Protein AF-A0A2A4VR84-F1 (afdb_monomer_lite)

Structure (mmCIF, N/CA/C/O backbone):
data_AF-A0A2A4VR84-F1
#
_entry.id   AF-A0A2A4VR84-F1
#
loop_
_atom_site.group_PDB
_atom_site.id
_atom_site.type_symbol
_atom_site.label_atom_id
_atom_site.label_alt_id
_atom_site.label_comp_id
_atom_site.label_asym_id
_atom_site.label_entity_id
_atom_site.label_seq_id
_atom_site.pdbx_PDB_ins_code
_atom_site.Cartn_x
_atom_site.Cartn_y
_atom_site.Cartn_z
_atom_site.occupancy
_atom_site.B_iso_or_equiv
_atom_site.auth_seq_id
_atom_site.auth_comp_id
_atom_site.auth_asym_id
_atom_site.auth_atom_id
_atom_site.pdbx_PDB_model_num
ATOM 1 N N . MET A 1 1 ? -17.275 9.830 2.738 1.00 51.41 1 MET A N 1
ATOM 2 C CA . MET A 1 1 ? -16.524 9.609 1.484 1.00 51.41 1 MET A CA 1
ATOM 3 C C . MET A 1 1 ? -17.491 9.666 0.311 1.00 51.41 1 MET A C 1
ATOM 5 O O . MET A 1 1 ? -18.630 9.246 0.475 1.00 51.41 1 MET A O 1
ATOM 9 N N . ARG A 1 2 ? -17.068 10.252 -0.813 1.00 42.50 2 ARG A N 1
ATOM 10 C CA . ARG A 1 2 ? -17.772 10.228 -2.106 1.00 42.50 2 ARG A CA 1
ATOM 11 C C . ARG A 1 2 ? -16.877 9.459 -3.090 1.00 42.50 2 ARG A C 1
ATOM 13 O O . ARG A 1 2 ? -15.668 9.674 -3.005 1.00 42.50 2 ARG A O 1
ATOM 20 N N . PRO A 1 3 ? -17.407 8.624 -4.000 1.00 53.78 3 PRO A N 1
ATOM 21 C CA . PRO A 1 3 ? -18.823 8.333 -4.272 1.00 53.78 3 PRO A CA 1
ATOM 22 C C . PRO A 1 3 ? -19.521 7.546 -3.142 1.00 53.78 3 PRO A C 1
ATOM 24 O O . PRO A 1 3 ? -18.840 6.996 -2.274 1.00 53.78 3 PRO A O 1
ATOM 27 N N . PRO A 1 4 ? -20.870 7.538 -3.091 1.00 61.06 4 PRO A N 1
ATOM 28 C CA . PRO A 1 4 ? -21.608 6.726 -2.132 1.00 61.06 4 PRO A CA 1
ATOM 29 C C . PRO A 1 4 ? -21.369 5.244 -2.426 1.00 61.06 4 PRO A C 1
ATOM 31 O O . PRO A 1 4 ? -21.610 4.768 -3.532 1.00 61.06 4 PRO A O 1
ATOM 34 N N . VAL A 1 5 ? -20.882 4.526 -1.419 1.00 62.12 5 VAL A N 1
ATOM 35 C CA . VAL A 1 5 ? -20.773 3.064 -1.439 1.00 62.12 5 VAL A CA 1
ATOM 36 C C . VAL A 1 5 ? -22.177 2.495 -1.654 1.00 62.12 5 VAL A C 1
ATOM 38 O O . VAL A 1 5 ? -23.128 3.012 -1.059 1.00 62.12 5 VAL A O 1
ATOM 41 N N . PHE A 1 6 ? -22.320 1.462 -2.490 1.00 71.81 6 PHE A N 1
ATOM 42 C CA . PHE A 1 6 ? -23.595 0.765 -2.675 1.00 71.81 6 PHE A CA 1
ATOM 43 C C . PHE A 1 6 ? -24.220 0.459 -1.306 1.00 71.81 6 PHE A C 1
ATOM 45 O O . PHE A 1 6 ? -23.563 -0.089 -0.422 1.00 71.81 6 PHE A O 1
ATOM 52 N N . PHE A 1 7 ? -25.485 0.848 -1.112 1.00 61.84 7 PHE A N 1
ATOM 53 C CA . PHE A 1 7 ? -26.132 0.863 0.208 1.00 61.84 7 PHE A CA 1
ATOM 54 C C . PHE A 1 7 ? -26.114 -0.507 0.915 1.00 61.84 7 PHE A C 1
ATOM 56 O O . PHE A 1 7 ? -26.023 -0.548 2.137 1.00 61.84 7 PHE A O 1
ATOM 63 N N . GLY A 1 8 ? -26.129 -1.615 0.162 1.00 68.25 8 GLY A N 1
ATOM 64 C CA . GLY A 1 8 ? -26.040 -2.980 0.703 1.00 68.25 8 GLY A CA 1
ATOM 65 C C . GLY A 1 8 ? -24.640 -3.416 1.158 1.00 68.25 8 GLY A C 1
ATOM 66 O O . GLY A 1 8 ? -24.511 -4.373 1.913 1.00 68.25 8 GLY A O 1
ATOM 67 N N . GLU A 1 9 ? -23.586 -2.711 0.744 1.00 70.88 9 GLU A N 1
ATOM 68 C CA . GLU A 1 9 ? -22.191 -3.025 1.088 1.00 70.88 9 GLU A CA 1
ATOM 69 C C . GLU A 1 9 ? -21.604 -2.043 2.103 1.00 70.88 9 GLU A C 1
ATOM 71 O O . GLU A 1 9 ? -20.455 -2.190 2.522 1.00 70.88 9 GLU A O 1
ATOM 76 N N . ARG A 1 10 ? -22.393 -1.049 2.527 1.00 75.19 10 ARG A N 1
ATOM 77 C CA . ARG A 1 10 ? -21.931 0.053 3.369 1.00 75.19 10 ARG A CA 1
ATOM 78 C C . ARG A 1 10 ? -21.341 -0.437 4.687 1.00 75.19 10 ARG A C 1
ATOM 80 O O . ARG A 1 10 ? -20.250 -0.006 5.039 1.00 75.19 10 ARG A O 1
ATOM 87 N N . ASP A 1 11 ? -22.009 -1.367 5.365 1.00 76.94 11 ASP A N 1
ATOM 88 C CA . ASP A 1 11 ? -21.564 -1.869 6.671 1.00 76.94 11 ASP A CA 1
ATOM 89 C C . ASP A 1 11 ? -20.307 -2.736 6.556 1.00 76.94 11 ASP A C 1
ATOM 91 O O . ASP A 1 11 ? -19.367 -2.565 7.332 1.00 76.94 11 ASP A O 1
ATOM 95 N N . ARG A 1 12 ? -20.229 -3.606 5.536 1.00 76.94 12 ARG A N 1
ATOM 96 C CA . ARG A 1 12 ? -19.005 -4.373 5.238 1.00 76.94 12 ARG A CA 1
ATOM 97 C C . ARG A 1 12 ? -17.847 -3.445 4.903 1.00 76.94 12 ARG A C 1
ATOM 99 O O . ARG A 1 12 ? -16.756 -3.625 5.425 1.00 76.94 12 ARG A O 1
ATOM 106 N N . PHE A 1 13 ? -18.083 -2.435 4.075 1.00 74.94 13 PHE A N 1
ATOM 107 C CA . PHE A 1 13 ? -17.062 -1.468 3.695 1.00 74.94 13 PHE A CA 1
ATOM 108 C C . PHE A 1 13 ? -16.588 -0.629 4.890 1.00 74.94 13 PHE A C 1
ATOM 110 O O . PHE A 1 13 ? -15.393 -0.400 5.050 1.00 74.94 13 PHE A O 1
ATOM 117 N N . GLN A 1 14 ? -17.504 -0.217 5.770 1.00 77.88 14 GLN A N 1
ATOM 118 C CA . GLN A 1 14 ? -17.185 0.511 7.000 1.00 77.88 14 GLN A CA 1
ATOM 119 C C . GLN A 1 14 ? -16.371 -0.353 7.980 1.00 77.88 14 GLN A C 1
ATOM 121 O O . GLN A 1 14 ? -15.434 0.145 8.602 1.00 77.88 14 GLN A O 1
ATOM 126 N N . LEU A 1 15 ? -16.699 -1.646 8.086 1.00 80.12 15 LEU A N 1
ATOM 127 C CA . LEU A 1 15 ? -15.974 -2.613 8.913 1.00 80.12 15 LEU A CA 1
ATOM 128 C C . LEU A 1 15 ? -14.575 -2.915 8.360 1.00 80.12 15 LEU A C 1
ATOM 130 O O . LEU A 1 15 ? -13.627 -3.051 9.124 1.00 80.12 15 LEU A O 1
ATOM 134 N N . GLU A 1 16 ? -14.421 -3.015 7.040 1.00 76.38 16 GLU A N 1
ATOM 135 C CA . GLU A 1 16 ? -13.096 -3.179 6.437 1.00 76.38 16 GLU A CA 1
ATOM 136 C C . GLU A 1 16 ? -12.257 -1.908 6.615 1.00 76.38 16 GLU A C 1
ATOM 138 O O . GLU A 1 16 ? -11.087 -1.999 6.972 1.00 76.38 16 GLU A O 1
ATOM 143 N N . LEU A 1 17 ? -12.852 -0.717 6.476 1.00 75.81 17 LEU A N 1
ATOM 144 C CA . LEU A 1 17 ? -12.176 0.558 6.739 1.00 75.81 17 LEU A CA 1
ATOM 145 C C . LEU A 1 17 ? -11.678 0.693 8.178 1.00 75.81 17 LEU A C 1
ATOM 147 O O . LEU A 1 17 ? -10.595 1.230 8.387 1.00 75.81 17 LEU A O 1
ATOM 151 N N . SER A 1 18 ? -12.422 0.199 9.169 1.00 76.62 18 SER A N 1
ATOM 152 C CA . SER A 1 18 ? -11.980 0.275 10.567 1.00 76.62 18 SER A CA 1
ATOM 153 C C . SER A 1 18 ? -10.754 -0.598 10.864 1.00 76.62 18 SER A C 1
ATOM 155 O O . SER A 1 18 ? -10.065 -0.364 11.856 1.00 76.62 18 SER A O 1
ATOM 157 N N . ARG A 1 19 ? -10.427 -1.566 9.994 1.00 77.19 19 ARG A N 1
ATOM 158 C CA . ARG A 1 19 ? -9.209 -2.390 10.097 1.00 77.19 19 ARG A CA 1
ATOM 159 C C . ARG A 1 19 ? -7.955 -1.689 9.580 1.00 77.19 19 ARG A C 1
ATOM 161 O O . ARG A 1 19 ? -6.851 -2.163 9.858 1.00 77.19 19 ARG A O 1
ATOM 168 N N . TRP A 1 20 ? -8.107 -0.581 8.855 1.00 78.06 20 TRP A N 1
ATOM 169 C CA . TRP A 1 20 ? -7.005 0.239 8.364 1.00 78.06 20 TRP A CA 1
ATOM 170 C C . TRP A 1 20 ? -6.592 1.258 9.425 1.00 78.06 20 TRP A C 1
ATOM 172 O O . TRP A 1 20 ? -7.087 2.381 9.470 1.00 78.06 20 TRP A O 1
ATOM 182 N N . SER A 1 21 ? -5.665 0.857 10.296 1.00 82.75 21 SER A N 1
ATOM 183 C CA . SER A 1 21 ? -4.998 1.797 11.198 1.00 82.75 21 SER A 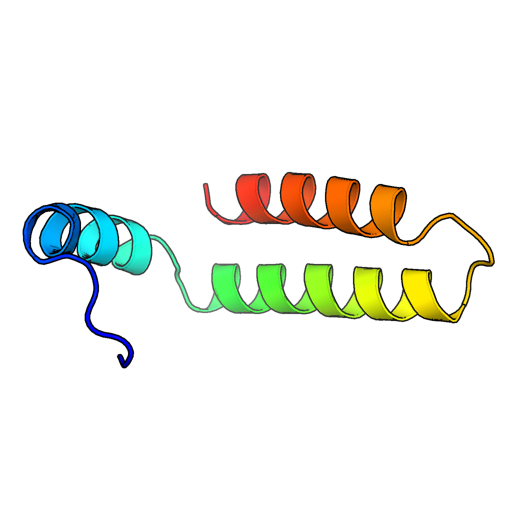CA 1
ATOM 184 C C . SER A 1 21 ? -4.079 2.742 10.419 1.00 82.75 21 SER A C 1
ATOM 186 O O . SER A 1 21 ? -3.639 2.427 9.311 1.00 82.75 21 SER A O 1
ATOM 188 N N . THR A 1 22 ? -3.724 3.880 11.018 1.00 83.69 22 THR A N 1
ATOM 189 C CA . THR A 1 22 ? -2.815 4.867 10.412 1.00 83.69 22 THR A CA 1
ATOM 190 C C . THR A 1 22 ? -1.512 4.232 9.913 1.00 83.69 22 THR A C 1
ATOM 192 O O . THR A 1 22 ? -1.098 4.500 8.792 1.00 83.69 22 THR A O 1
ATOM 195 N N . GLY A 1 23 ? -0.925 3.305 10.680 1.00 84.88 23 GLY A N 1
ATOM 196 C CA . GLY A 1 23 ? 0.297 2.602 10.273 1.00 84.88 23 GLY A CA 1
ATOM 197 C C . GLY A 1 23 ? 0.108 1.656 9.079 1.00 84.88 23 GLY A C 1
ATOM 198 O O . GLY A 1 23 ? 1.007 1.517 8.254 1.00 84.88 23 GLY A O 1
ATOM 199 N N . LYS A 1 24 ? -1.070 1.032 8.926 1.00 85.69 24 LYS A N 1
ATOM 200 C CA . LYS A 1 24 ? -1.381 0.223 7.733 1.00 85.69 24 LYS A CA 1
ATOM 201 C C . LYS A 1 24 ? -1.553 1.095 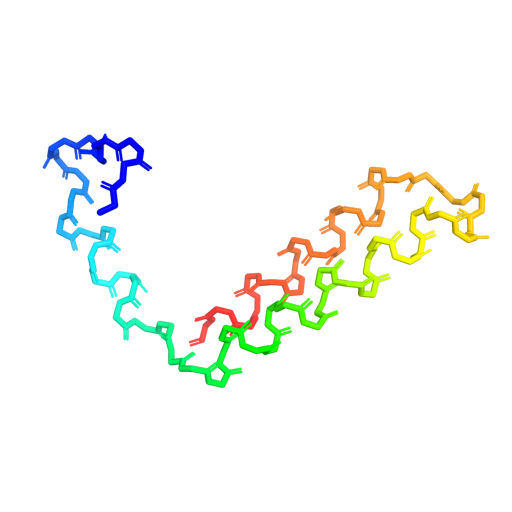6.491 1.00 85.69 24 LYS A C 1
ATOM 203 O O . LYS A 1 24 ? -1.124 0.700 5.409 1.00 85.69 24 LYS A O 1
ATOM 208 N N . ILE A 1 25 ? -2.152 2.276 6.649 1.00 87.12 25 ILE A N 1
ATOM 209 C CA . ILE A 1 25 ? -2.306 3.257 5.566 1.00 87.12 25 ILE A CA 1
ATOM 210 C C . ILE A 1 25 ? -0.936 3.767 5.115 1.00 87.12 25 ILE A C 1
ATOM 212 O O . ILE A 1 25 ? -0.665 3.796 3.919 1.00 87.12 25 ILE A O 1
ATOM 216 N N . GLU A 1 26 ? -0.057 4.102 6.057 1.00 90.25 26 GLU A N 1
ATOM 217 C CA . GLU A 1 26 ? 1.310 4.542 5.768 1.00 90.25 26 GLU A CA 1
ATOM 218 C C . GLU A 1 26 ? 2.100 3.461 5.016 1.00 90.25 26 GLU A C 1
ATOM 220 O O . GLU A 1 26 ? 2.663 3.724 3.955 1.00 90.25 26 GLU A O 1
ATOM 225 N N . LYS A 1 27 ? 2.022 2.202 5.471 1.00 88.56 27 LYS A N 1
ATOM 226 C CA . LYS A 1 27 ? 2.643 1.061 4.781 1.00 88.56 27 LYS A CA 1
ATOM 227 C C . LYS A 1 27 ? 2.098 0.848 3.368 1.00 88.56 27 LYS A C 1
ATOM 229 O O . LYS A 1 27 ? 2.852 0.539 2.448 1.00 88.56 27 LYS A O 1
ATOM 234 N N . ALA A 1 28 ? 0.786 0.974 3.190 1.00 90.00 28 ALA A N 1
ATOM 235 C CA . ALA A 1 28 ? 0.160 0.869 1.879 1.00 90.00 28 ALA A CA 1
ATOM 236 C C . ALA A 1 28 ? 0.606 1.996 0.943 1.00 90.00 28 ALA A C 1
ATOM 238 O O . ALA A 1 28 ? 0.856 1.740 -0.233 1.00 90.00 28 ALA A O 1
ATOM 239 N N . LEU A 1 29 ? 0.754 3.214 1.465 1.00 90.00 29 LEU A N 1
ATOM 240 C CA . LEU A 1 29 ? 1.250 4.351 0.703 1.00 90.00 29 LEU A CA 1
ATOM 241 C C . LEU A 1 29 ? 2.705 4.143 0.259 1.00 90.00 29 LEU A C 1
ATOM 243 O O . LEU A 1 29 ? 3.000 4.354 -0.914 1.00 90.00 29 LEU A O 1
ATOM 247 N N . GLU A 1 30 ? 3.583 3.650 1.139 1.00 92.88 30 GLU A N 1
ATOM 248 C CA . GLU A 1 30 ? 4.964 3.281 0.778 1.00 92.88 30 GLU A CA 1
ATOM 249 C C . GLU A 1 30 ? 5.003 2.279 -0.386 1.00 92.88 30 GLU A C 1
ATOM 251 O O . GLU A 1 30 ? 5.723 2.481 -1.361 1.00 92.88 30 GLU A O 1
ATOM 256 N N . ILE A 1 31 ? 4.191 1.216 -0.313 1.00 90.56 31 ILE A N 1
ATOM 257 C CA . ILE A 1 31 ? 4.122 0.173 -1.351 1.00 90.56 31 ILE A CA 1
ATOM 258 C C . ILE A 1 31 ? 3.694 0.759 -2.702 1.00 90.56 31 ILE A C 1
ATOM 260 O O . ILE A 1 31 ? 4.210 0.347 -3.741 1.00 90.56 31 ILE A O 1
ATOM 264 N N . LEU A 1 32 ? 2.740 1.693 -2.698 1.00 90.25 32 LEU A N 1
ATOM 265 C CA . LEU A 1 32 ? 2.260 2.339 -3.918 1.00 90.25 32 LEU A CA 1
ATOM 266 C C . LEU A 1 32 ? 3.313 3.278 -4.514 1.00 90.25 32 LEU A C 1
ATOM 268 O O . LEU A 1 32 ? 3.502 3.268 -5.728 1.00 90.25 32 LEU A O 1
ATOM 272 N N . ILE A 1 33 ? 4.027 4.036 -3.679 1.00 91.38 33 ILE A N 1
ATOM 273 C CA . ILE A 1 33 ? 5.101 4.934 -4.124 1.00 91.38 33 ILE A CA 1
ATOM 274 C C . ILE A 1 33 ? 6.265 4.137 -4.726 1.00 91.38 33 ILE A C 1
ATOM 276 O O . ILE A 1 33 ? 6.751 4.494 -5.798 1.00 91.38 33 ILE A O 1
ATOM 280 N N . GLU A 1 34 ? 6.681 3.037 -4.087 1.00 89.44 34 GLU A N 1
ATOM 281 C CA . GLU A 1 34 ? 7.693 2.127 -4.645 1.00 89.44 34 GLU A CA 1
ATOM 282 C C . GLU A 1 34 ? 7.259 1.581 -6.010 1.00 89.44 34 GLU A C 1
ATOM 284 O O . GLU A 1 34 ? 8.028 1.617 -6.967 1.00 89.44 34 GLU A O 1
ATOM 289 N N . ALA A 1 35 ? 6.012 1.118 -6.126 1.00 87.75 35 ALA A N 1
ATOM 290 C CA . ALA A 1 35 ? 5.493 0.588 -7.382 1.00 87.75 35 ALA A CA 1
ATOM 291 C C . ALA A 1 35 ? 5.434 1.653 -8.488 1.00 87.75 35 ALA A C 1
ATOM 293 O O . ALA A 1 35 ? 5.742 1.362 -9.642 1.00 87.75 35 ALA A O 1
ATOM 294 N N . GLU A 1 36 ? 5.064 2.892 -8.158 1.00 86.50 36 GLU A N 1
ATOM 295 C CA . GLU A 1 36 ? 5.060 3.997 -9.118 1.00 86.50 36 GLU A CA 1
ATOM 296 C C . GLU A 1 36 ? 6.476 4.348 -9.590 1.00 86.50 36 GLU A C 1
ATOM 298 O O . GLU A 1 36 ? 6.685 4.590 -10.782 1.00 86.50 36 GLU A O 1
ATOM 303 N N . LEU A 1 37 ? 7.450 4.343 -8.677 1.00 87.62 37 LEU A N 1
ATOM 304 C CA . LEU A 1 37 ? 8.855 4.534 -9.015 1.00 87.62 37 LEU A CA 1
ATOM 305 C C . LEU A 1 37 ? 9.342 3.415 -9.944 1.00 87.62 37 LEU A C 1
ATOM 307 O O . LEU A 1 37 ? 9.921 3.700 -10.994 1.00 87.62 37 LEU A O 1
ATOM 311 N N . ASP A 1 38 ? 9.040 2.157 -9.625 1.00 83.38 38 ASP A N 1
ATOM 312 C CA . ASP A 1 38 ? 9.418 0.999 -10.439 1.00 83.38 38 ASP A CA 1
ATOM 313 C C . ASP A 1 38 ? 8.807 1.073 -11.846 1.00 83.38 38 ASP A C 1
ATOM 315 O O . ASP A 1 38 ? 9.507 0.843 -12.836 1.00 83.38 38 ASP A O 1
ATOM 319 N N . CYS A 1 39 ? 7.534 1.466 -11.964 1.00 81.06 39 CYS A N 1
ATOM 320 C CA . CYS A 1 39 ? 6.851 1.646 -13.252 1.00 81.06 39 CYS A CA 1
ATOM 321 C C . CYS A 1 39 ? 7.516 2.705 -14.143 1.00 81.06 39 CYS A C 1
ATOM 323 O O . CYS A 1 39 ? 7.399 2.638 -15.364 1.00 81.06 39 CYS A O 1
ATOM 325 N N . LYS A 1 40 ? 8.183 3.700 -13.546 1.00 78.25 40 LYS A N 1
ATOM 326 C CA . LYS A 1 40 ? 8.827 4.806 -14.272 1.00 78.25 40 LYS A CA 1
ATOM 327 C C . LYS A 1 40 ? 10.309 4.565 -14.553 1.00 78.25 40 LYS A C 1
ATOM 329 O O . LYS A 1 40 ? 10.852 5.186 -15.462 1.00 78.25 40 LYS A O 1
ATOM 334 N N . THR A 1 41 ? 10.962 3.704 -13.774 1.00 74.19 41 THR A N 1
ATOM 335 C CA . THR A 1 41 ? 12.431 3.577 -13.775 1.00 74.19 41 THR A CA 1
ATOM 336 C C . THR A 1 41 ? 12.904 2.286 -14.429 1.00 74.19 41 THR A C 1
ATOM 338 O O . THR A 1 41 ? 13.907 2.263 -15.139 1.00 74.19 41 THR A O 1
ATOM 341 N N . THR A 1 42 ? 12.171 1.198 -14.215 1.00 61.38 42 THR A N 1
ATOM 342 C CA . THR A 1 42 ? 12.454 -0.086 -14.847 1.00 61.38 42 THR A CA 1
ATOM 343 C C . THR A 1 42 ? 11.618 -0.179 -16.111 1.00 61.38 42 THR A C 1
ATOM 345 O O . THR A 1 42 ? 10.400 -0.106 -16.031 1.00 61.38 42 THR A O 1
ATOM 348 N N . GLY A 1 43 ? 12.229 -0.415 -17.275 1.00 66.38 43 GLY A N 1
ATOM 349 C CA . GLY A 1 43 ? 11.519 -0.754 -18.524 1.00 66.38 43 GLY A CA 1
ATOM 350 C C . GLY A 1 43 ? 10.748 -2.086 -18.468 1.00 66.38 43 GLY A C 1
ATOM 351 O O . GLY A 1 43 ? 10.538 -2.726 -19.494 1.00 66.38 43 GLY A O 1
ATOM 352 N N . ASN A 1 44 ? 10.387 -2.531 -17.262 1.00 70.38 44 ASN A N 1
ATOM 353 C CA . ASN A 1 44 ? 9.575 -3.692 -16.974 1.00 70.38 44 ASN A CA 1
ATOM 354 C C . ASN A 1 44 ? 8.098 -3.389 -17.264 1.00 70.38 44 ASN A C 1
ATOM 356 O O . ASN A 1 44 ? 7.664 -2.240 -17.155 1.00 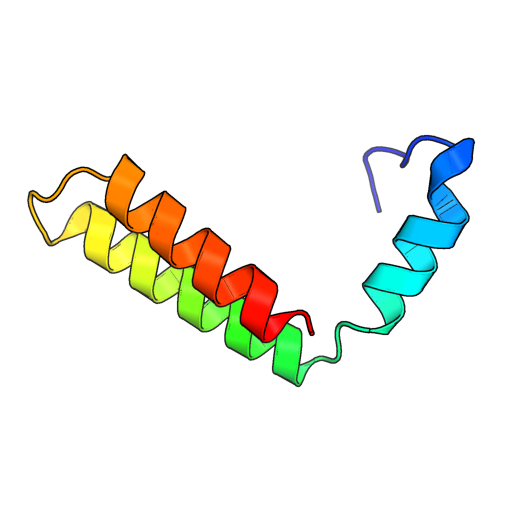70.38 44 ASN A O 1
ATOM 360 N N . PRO A 1 45 ? 7.298 -4.421 -17.565 1.00 81.19 45 PRO A N 1
ATOM 361 C CA . PRO A 1 45 ? 5.875 -4.250 -17.814 1.00 81.19 45 PRO A CA 1
ATOM 362 C C . PRO A 1 45 ? 5.154 -3.696 -16.569 1.00 81.19 45 PRO A C 1
ATOM 364 O O . PRO A 1 45 ? 5.191 -4.294 -15.486 1.00 81.19 45 PRO A O 1
ATOM 367 N N . ALA A 1 46 ? 4.517 -2.530 -16.711 1.00 80.31 46 ALA A N 1
ATOM 368 C CA . ALA A 1 46 ? 3.841 -1.825 -15.617 1.00 80.31 46 ALA A CA 1
ATOM 369 C C . ALA A 1 46 ? 2.689 -2.641 -15.002 1.00 80.31 46 ALA A C 1
ATOM 371 O O . ALA A 1 46 ? 2.400 -2.529 -13.813 1.00 80.31 46 ALA A O 1
ATOM 372 N N . ASP A 1 47 ? 2.065 -3.513 -15.788 1.00 84.94 47 ASP A N 1
ATOM 373 C CA . ASP A 1 47 ? 1.052 -4.482 -15.374 1.00 84.94 47 ASP A CA 1
ATOM 374 C C . ASP A 1 47 ? 1.591 -5.486 -14.343 1.00 84.94 47 ASP A C 1
ATOM 376 O O . ASP A 1 47 ? 0.932 -5.746 -13.333 1.00 84.94 47 ASP A O 1
ATOM 380 N N . VAL A 1 48 ? 2.816 -5.988 -14.525 1.00 86.88 48 VAL A N 1
ATOM 381 C CA . VAL A 1 48 ? 3.454 -6.918 -13.576 1.00 86.88 48 VAL A CA 1
ATOM 382 C C . VAL A 1 48 ? 3.789 -6.217 -12.258 1.00 86.88 48 VAL A C 1
ATOM 384 O O . VAL A 1 48 ? 3.602 -6.786 -11.176 1.00 86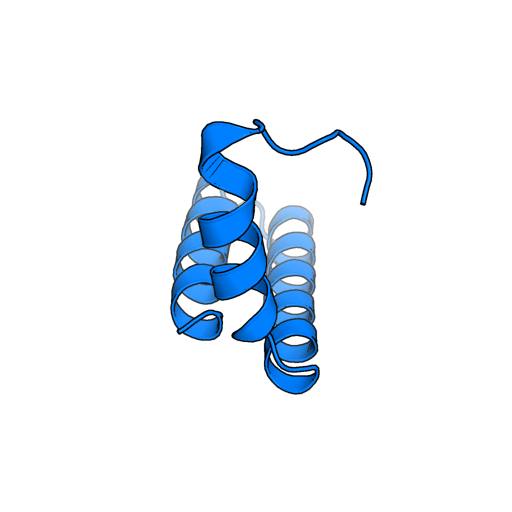.88 48 VAL A O 1
ATOM 387 N N . ILE A 1 49 ? 4.259 -4.970 -12.332 1.00 86.25 49 ILE A N 1
ATOM 388 C CA . ILE A 1 49 ? 4.572 -4.150 -11.155 1.00 86.25 49 ILE A CA 1
ATOM 389 C C . ILE A 1 49 ? 3.289 -3.843 -10.376 1.00 86.25 49 ILE A C 1
ATOM 391 O O . ILE A 1 49 ? 3.233 -4.082 -9.167 1.00 86.25 49 ILE A O 1
ATOM 395 N N . CYS A 1 50 ? 2.228 -3.421 -11.068 1.00 86.69 50 CYS A N 1
ATOM 396 C CA . CYS A 1 50 ? 0.919 -3.180 -10.466 1.00 86.69 50 CYS A CA 1
ATOM 397 C C . CYS A 1 50 ? 0.346 -4.445 -9.809 1.00 86.69 50 CYS A C 1
ATOM 399 O O . CYS A 1 50 ? -0.107 -4.391 -8.666 1.00 86.69 50 CYS A O 1
ATOM 401 N N . ALA A 1 51 ? 0.411 -5.601 -10.478 1.00 88.25 51 ALA A N 1
ATOM 402 C CA . ALA A 1 51 ? -0.068 -6.866 -9.917 1.00 88.25 51 ALA A CA 1
ATOM 403 C C . ALA A 1 51 ? 0.676 -7.234 -8.621 1.00 88.25 51 ALA A C 1
ATOM 405 O O . ALA A 1 51 ? 0.060 -7.612 -7.620 1.00 88.25 51 ALA A O 1
ATOM 406 N N . ARG A 1 52 ? 2.003 -7.058 -8.597 1.00 89.06 52 ARG A N 1
ATOM 407 C CA . ARG A 1 52 ? 2.820 -7.267 -7.394 1.00 89.06 52 ARG A CA 1
ATOM 408 C C . ARG A 1 52 ? 2.467 -6.274 -6.285 1.00 89.06 52 ARG A C 1
ATOM 410 O O . ARG A 1 52 ? 2.373 -6.677 -5.125 1.00 89.06 52 ARG A O 1
ATOM 417 N N . ALA A 1 53 ? 2.262 -5.003 -6.622 1.00 89.88 53 ALA A N 1
ATOM 418 C CA . ALA A 1 53 ? 1.874 -3.971 -5.666 1.00 89.88 53 ALA A CA 1
ATOM 419 C C . ALA A 1 53 ? 0.529 -4.300 -5.001 1.00 89.88 53 ALA A C 1
ATOM 421 O O . ALA A 1 53 ? 0.422 -4.239 -3.779 1.00 89.88 53 ALA A O 1
ATOM 422 N N . LEU A 1 54 ? -0.459 -4.763 -5.773 1.00 88.62 54 LEU A N 1
ATOM 423 C CA . LEU A 1 54 ? -1.765 -5.194 -5.259 1.00 88.62 54 LEU A CA 1
ATOM 424 C C . LEU A 1 54 ? -1.655 -6.401 -4.312 1.00 88.62 54 LEU A C 1
ATOM 426 O O . LEU A 1 54 ? -2.294 -6.428 -3.257 1.00 88.62 54 LEU A O 1
ATOM 430 N N . LEU A 1 55 ? -0.799 -7.379 -4.624 1.00 90.12 55 LEU A N 1
ATOM 431 C CA . LEU A 1 55 ? -0.526 -8.503 -3.718 1.00 90.12 55 LEU A CA 1
ATOM 432 C C . LEU A 1 55 ? 0.121 -8.040 -2.402 1.00 90.12 55 LEU A C 1
ATOM 434 O O . LEU A 1 55 ? -0.233 -8.521 -1.325 1.00 90.12 55 LEU A O 1
ATOM 438 N N . ARG A 1 56 ? 1.044 -7.073 -2.456 1.00 88.50 56 ARG A N 1
ATOM 439 C CA . ARG A 1 56 ? 1.656 -6.485 -1.252 1.00 88.50 56 ARG A CA 1
ATOM 440 C C . ARG A 1 56 ? 0.634 -5.683 -0.437 1.00 88.50 56 ARG A C 1
ATOM 442 O O . ARG A 1 56 ? 0.611 -5.806 0.786 1.00 88.50 56 ARG A O 1
ATOM 449 N N . LEU A 1 57 ? -0.243 -4.932 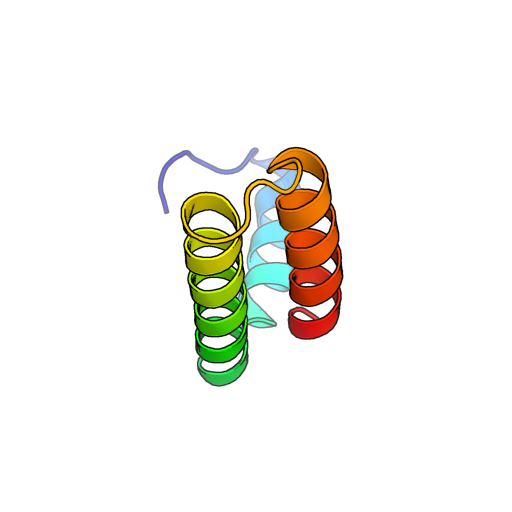-1.104 1.00 87.62 57 LEU A N 1
ATOM 450 C CA . LEU A 1 57 ? -1.293 -4.122 -0.486 1.00 87.62 57 LEU A CA 1
ATOM 451 C C . LEU A 1 57 ? -2.318 -4.985 0.266 1.00 87.62 57 LEU A C 1
ATOM 453 O O . LEU A 1 57 ? -2.639 -4.703 1.417 1.00 87.62 57 LEU A O 1
ATOM 457 N N . THR A 1 58 ? -2.790 -6.075 -0.347 1.00 86.38 58 THR A N 1
ATOM 458 C CA . THR A 1 58 ? -3.734 -7.011 0.298 1.00 86.38 58 THR A CA 1
ATOM 459 C C . THR A 1 58 ? -3.131 -7.682 1.530 1.00 86.38 58 THR A C 1
ATOM 461 O O . THR A 1 58 ? -3.825 -7.887 2.526 1.00 86.38 58 THR A O 1
ATOM 464 N N . LYS A 1 59 ? -1.824 -7.967 1.511 1.00 84.94 59 LYS A N 1
ATOM 465 C CA . LYS A 1 59 ? -1.102 -8.472 2.683 1.00 84.94 59 LYS A CA 1
ATOM 466 C C . LYS A 1 59 ? -0.959 -7.415 3.784 1.00 84.94 59 LYS A C 1
ATOM 468 O O . LYS A 1 59 ? -1.054 -7.774 4.951 1.00 84.94 59 LYS A O 1
ATOM 473 N N . ALA A 1 60 ? -0.747 -6.147 3.428 1.00 81.69 60 ALA A N 1
ATOM 474 C CA . ALA A 1 60 ? -0.657 -5.036 4.381 1.00 81.69 60 ALA A CA 1
ATOM 475 C C . ALA A 1 60 ? -2.017 -4.652 5.001 1.00 81.69 60 ALA A C 1
ATOM 477 O O . ALA A 1 60 ? -2.065 -4.120 6.109 1.00 81.69 60 ALA A O 1
ATOM 478 N N . ALA A 1 61 ? -3.118 -4.937 4.298 1.00 73.75 61 ALA A N 1
ATOM 479 C CA . ALA A 1 61 ? -4.482 -4.701 4.768 1.00 73.75 61 ALA A CA 1
ATOM 480 C C . ALA A 1 61 ? -4.897 -5.639 5.918 1.00 73.75 61 ALA A C 1
ATOM 482 O O . ALA A 1 61 ? -5.669 -5.244 6.798 1.00 73.75 6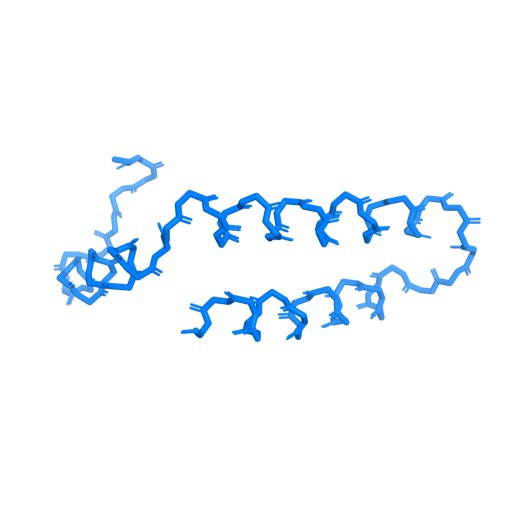1 ALA A O 1
ATOM 483 N N . ARG A 1 62 ? -4.388 -6.879 5.906 1.00 67.75 62 ARG A N 1
ATOM 484 C CA . ARG A 1 62 ? -4.691 -7.924 6.895 1.00 67.75 62 ARG A CA 1
ATOM 485 C C . ARG A 1 62 ? -4.181 -7.534 8.280 1.00 67.75 62 ARG A C 1
ATOM 487 O O . ARG A 1 62 ? -4.980 -7.589 9.237 1.00 67.75 62 ARG A O 1
#

Sequence (62 aa):
MRPPVFFGERDRFQLELSRWSTGKIEKALEILIEAELDCKTTGNPADVICARALLRLTKAAR

Radius of gyration: 14.34 Å; chains: 1; bounding box: 39×19×30 Å

Foldseek 3Di:
DPPDDDPVCVVVVVVLVVLCDPVLVVQLVVLVVVLVCCCVPPPDDNVVSVVVSVVSNVVSSD

Secondary structure (DSSP, 8-state):
--SPPPTTTHHHHHHHHHT--HHHHHHHHHHHHHHHHHHHHS-S-HHHHHHHHHHHHHHHH-

pLDDT: mean 79.47, std 10.8, range [42.5, 92.88]